Protein AF-A0A8J2TUI9-F1 (afdb_monomer_lite)

Structure (mmCIF, N/CA/C/O backbone):
data_AF-A0A8J2TUI9-F1
#
_entry.id   AF-A0A8J2TUI9-F1
#
loop_
_atom_site.group_PDB
_atom_site.id
_atom_site.type_symbol
_atom_site.label_atom_id
_atom_site.label_alt_id
_atom_site.label_comp_id
_atom_site.label_asym_id
_atom_site.label_entity_id
_atom_site.label_seq_id
_atom_site.pdbx_PDB_ins_code
_atom_site.Cartn_x
_atom_site.Cartn_y
_atom_site.Cartn_z
_atom_site.occupancy
_atom_site.B_iso_or_equiv
_atom_site.auth_seq_id
_atom_site.auth_comp_id
_atom_site.auth_asym_id
_atom_site.auth_atom_id
_atom_site.pdbx_PDB_model_num
ATOM 1 N N . MET A 1 1 ? 12.401 13.766 3.806 1.00 48.84 1 MET A N 1
ATOM 2 C CA . MET A 1 1 ? 11.128 13.957 4.540 1.00 48.84 1 MET A CA 1
ATOM 3 C C . MET A 1 1 ? 11.282 13.344 5.925 1.00 48.84 1 MET A C 1
AT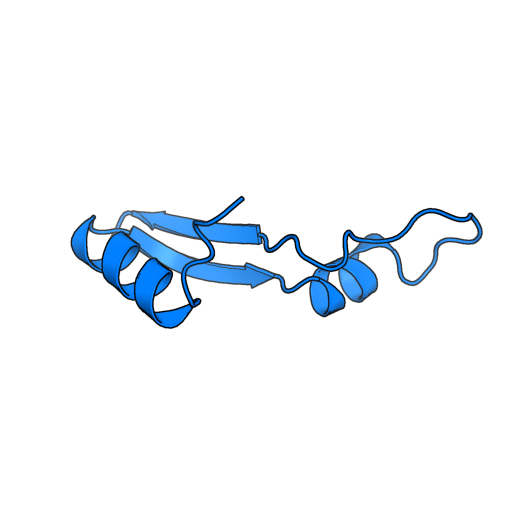OM 5 O O . MET A 1 1 ? 11.715 12.208 5.999 1.00 48.84 1 MET A O 1
ATOM 9 N N . LYS A 1 2 ? 11.011 14.086 7.008 1.00 54.16 2 LYS A N 1
ATOM 10 C CA . LYS A 1 2 ? 11.164 13.612 8.405 1.00 54.16 2 LYS A CA 1
ATOM 11 C C . LYS A 1 2 ? 9.882 13.006 9.003 1.00 54.16 2 LYS A C 1
ATOM 13 O O . LYS A 1 2 ? 9.820 12.781 10.202 1.00 54.16 2 LYS A O 1
ATOM 18 N N . SER A 1 3 ? 8.853 12.773 8.192 1.00 57.88 3 SER A N 1
ATOM 19 C CA . SER A 1 3 ? 7.559 12.279 8.662 1.00 57.88 3 SER A CA 1
ATOM 20 C C . SER A 1 3 ? 7.280 10.936 7.995 1.00 57.88 3 SER A C 1
ATOM 22 O O . SER A 1 3 ? 6.570 10.853 7.000 1.00 57.88 3 SER A O 1
ATOM 24 N N . CYS A 1 4 ? 7.945 9.897 8.498 1.00 70.81 4 CYS A N 1
ATOM 25 C CA . CYS A 1 4 ? 7.626 8.513 8.171 1.00 70.81 4 CYS A CA 1
ATOM 26 C C . CYS A 1 4 ? 6.876 7.949 9.373 1.00 70.81 4 CYS A C 1
ATOM 28 O O . CYS A 1 4 ? 7.484 7.686 10.409 1.00 70.81 4 CYS A O 1
ATOM 30 N N . PHE A 1 5 ? 5.559 7.819 9.253 1.00 84.38 5 PHE A N 1
ATOM 31 C CA . PHE A 1 5 ? 4.755 7.179 10.283 1.00 84.38 5 PHE A CA 1
ATOM 32 C C . PHE A 1 5 ? 4.813 5.661 10.100 1.00 84.38 5 PHE A C 1
ATOM 34 O O . PHE A 1 5 ? 4.673 5.183 8.967 1.00 84.38 5 PHE A O 1
ATOM 41 N N . PRO A 1 6 ? 4.999 4.878 11.175 1.00 89.25 6 PRO A N 1
ATOM 42 C CA . PRO A 1 6 ? 4.821 3.441 11.093 1.00 89.25 6 PRO A CA 1
ATOM 43 C C . PRO A 1 6 ? 3.371 3.126 10.707 1.00 89.25 6 PRO A C 1
ATOM 45 O O . PRO A 1 6 ? 2.437 3.853 11.050 1.00 89.25 6 PRO A O 1
ATOM 48 N N . TYR A 1 7 ? 3.168 2.005 10.016 1.00 89.88 7 TYR A N 1
ATOM 49 C CA . TYR A 1 7 ? 1.838 1.577 9.571 1.00 89.88 7 TYR A CA 1
ATOM 50 C C . TYR A 1 7 ? 0.814 1.515 10.717 1.00 89.88 7 TYR A C 1
ATOM 52 O O . TYR A 1 7 ? -0.342 1.887 10.537 1.00 89.88 7 TYR A O 1
ATOM 60 N N . SER A 1 8 ? 1.245 1.093 11.910 1.00 91.75 8 SER A N 1
ATOM 61 C CA . SER A 1 8 ? 0.408 1.048 13.113 1.00 91.75 8 SER A CA 1
ATOM 62 C C . SER A 1 8 ? -0.137 2.420 13.514 1.00 91.75 8 SER A C 1
ATOM 64 O O . SER A 1 8 ? -1.289 2.520 13.933 1.00 91.75 8 SER A O 1
ATOM 66 N N . GLU A 1 9 ? 0.656 3.478 13.356 1.00 94.06 9 GLU A N 1
ATOM 67 C CA . GLU A 1 9 ? 0.239 4.842 13.674 1.00 94.06 9 GLU A CA 1
ATOM 68 C C . GLU A 1 9 ? -0.738 5.377 12.626 1.00 94.06 9 GLU A C 1
ATOM 70 O O . GLU A 1 9 ? -1.794 5.891 12.993 1.00 94.06 9 GLU A O 1
ATOM 75 N N . ILE A 1 10 ? -0.466 5.157 11.332 1.00 92.75 10 ILE A N 1
ATOM 76 C CA . ILE A 1 10 ? -1.411 5.508 10.257 1.00 92.75 10 ILE A CA 1
ATOM 77 C C . ILE A 1 10 ? -2.747 4.786 10.445 1.00 92.75 10 ILE A C 1
ATOM 79 O O . ILE A 1 10 ? -3.799 5.417 10.343 1.00 92.75 10 ILE A O 1
ATOM 83 N N . LYS A 1 11 ? -2.718 3.489 10.772 1.00 93.56 11 LYS A N 1
ATOM 84 C CA . LYS A 1 11 ? -3.927 2.715 11.066 1.00 93.56 11 LYS A CA 1
ATOM 85 C C . LYS A 1 11 ? -4.733 3.359 12.196 1.00 93.56 11 LYS A C 1
ATOM 87 O O . LYS A 1 11 ? -5.924 3.594 12.024 1.00 93.56 11 LYS A O 1
ATOM 92 N N . GLY A 1 12 ? -4.083 3.711 13.306 1.00 94.88 12 GLY A N 1
ATOM 93 C CA . GLY A 1 12 ? -4.749 4.363 14.434 1.00 94.88 12 GLY A CA 1
ATOM 94 C C . GLY A 1 12 ? -5.311 5.751 14.101 1.00 94.88 12 GLY A C 1
ATOM 95 O O . GLY A 1 12 ? -6.390 6.101 14.576 1.00 94.88 12 GLY A O 1
ATOM 96 N N . ILE A 1 13 ? -4.612 6.546 13.282 1.00 94.69 13 ILE A N 1
ATOM 97 C CA . ILE A 1 13 ? -5.098 7.858 12.821 1.00 94.69 13 ILE A CA 1
ATOM 98 C C . ILE A 1 13 ? -6.359 7.688 11.965 1.00 94.69 13 ILE A C 1
ATOM 100 O O . ILE A 1 13 ? -7.360 8.356 12.217 1.00 94.69 13 ILE A O 1
ATOM 104 N N . LEU A 1 14 ? -6.335 6.765 11.000 1.00 94.69 14 LEU A N 1
ATOM 105 C CA . LEU A 1 14 ? -7.474 6.498 10.119 1.00 94.69 14 LEU A CA 1
ATOM 106 C C . LEU A 1 14 ? -8.683 5.964 10.898 1.00 94.69 14 LEU A C 1
ATOM 108 O O . LEU A 1 14 ? -9.788 6.480 10.728 1.00 94.69 14 LEU A O 1
ATOM 112 N N . GLU A 1 15 ? -8.472 5.019 11.819 1.00 95.06 15 GLU A N 1
ATOM 113 C CA . GLU A 1 15 ? -9.540 4.478 12.670 1.00 95.06 15 GLU A CA 1
ATOM 114 C C . GLU A 1 15 ? -10.210 5.571 13.515 1.00 95.06 15 GLU A C 1
ATOM 116 O O . GLU A 1 15 ? -11.441 5.627 13.587 1.00 95.06 15 GLU A O 1
ATOM 121 N N . LYS A 1 16 ? -9.429 6.495 14.096 1.00 96.50 16 LYS A N 1
ATOM 122 C CA . LYS A 1 16 ? -9.959 7.656 14.839 1.00 96.50 16 LYS A CA 1
ATOM 123 C C . LYS A 1 16 ? -10.774 8.603 13.959 1.00 96.50 16 LYS A C 1
ATOM 125 O O . LYS A 1 16 ? -11.686 9.258 14.456 1.00 96.50 16 LYS A O 1
ATOM 130 N N . SER A 1 17 ? -10.472 8.670 12.665 1.00 95.75 17 SER A N 1
ATOM 131 C CA . SER A 1 17 ? -11.247 9.425 11.675 1.00 95.75 17 SER A CA 1
ATOM 132 C C . SER A 1 17 ? -12.461 8.659 11.127 1.00 95.75 17 SER A C 1
ATOM 134 O O . SER A 1 17 ? -13.123 9.151 10.215 1.00 95.75 17 SER A O 1
ATOM 136 N N . GLY A 1 18 ? -12.777 7.473 11.660 1.00 96.94 18 GLY A N 1
ATOM 137 C CA . GLY A 1 18 ? -13.883 6.642 11.176 1.00 96.94 18 GLY A CA 1
ATOM 138 C C . GLY A 1 18 ? -13.600 5.975 9.828 1.00 96.94 18 GLY A C 1
ATOM 139 O O . GLY A 1 18 ? -14.537 5.608 9.120 1.00 96.94 18 GLY A O 1
ATOM 140 N N . LEU A 1 19 ? -12.324 5.838 9.460 1.00 97.56 19 LEU A N 1
ATOM 141 C CA . LEU A 1 19 ? -11.870 5.159 8.252 1.00 97.56 19 LEU A CA 1
ATOM 142 C C . LEU A 1 19 ? -11.267 3.799 8.621 1.00 97.56 19 LEU A C 1
ATOM 144 O O . LEU A 1 19 ? -10.476 3.686 9.555 1.00 97.56 19 LEU A O 1
ATOM 148 N N . LEU A 1 20 ? -11.613 2.764 7.864 1.00 96.06 20 LEU A N 1
ATOM 149 C CA . LEU A 1 20 ? -11.077 1.415 8.014 1.00 96.06 20 LEU A CA 1
ATOM 150 C C . LEU A 1 20 ? -10.191 1.088 6.817 1.00 96.06 20 LEU A C 1
ATOM 152 O O . LEU A 1 20 ? -10.589 1.300 5.675 1.00 96.06 20 LEU A O 1
ATOM 156 N N . ILE A 1 21 ? -8.996 0.555 7.071 1.00 95.56 21 ILE A N 1
ATOM 157 C CA . ILE A 1 21 ? -8.105 0.083 6.006 1.00 95.56 21 ILE A CA 1
ATOM 158 C C . ILE A 1 21 ? -8.64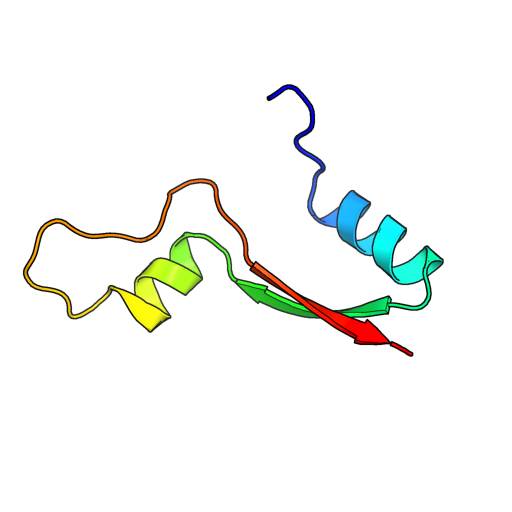8 -1.242 5.466 1.00 95.56 21 ILE A C 1
ATOM 160 O O . ILE A 1 21 ? -8.683 -2.237 6.190 1.00 95.56 21 ILE A O 1
ATOM 164 N N . TYR A 1 22 ? -9.041 -1.247 4.195 1.00 95.88 22 TYR A N 1
ATOM 165 C CA . TYR A 1 22 ? -9.448 -2.447 3.465 1.00 95.88 22 TYR A CA 1
ATOM 166 C C . TYR A 1 22 ? -8.241 -3.156 2.845 1.00 95.88 22 TYR A C 1
ATOM 168 O O . TYR A 1 22 ? -8.136 -4.379 2.894 1.00 95.88 22 TYR A O 1
ATOM 176 N N . GLU A 1 23 ? -7.297 -2.383 2.304 1.00 95.88 23 GLU A N 1
ATOM 177 C CA . GLU A 1 23 ? -6.115 -2.923 1.641 1.00 95.88 23 GLU A CA 1
ATOM 178 C C . GLU A 1 23 ? -4.872 -2.075 1.915 1.00 95.88 23 GLU A C 1
ATOM 180 O O . GLU A 1 23 ? -4.917 -0.843 1.953 1.00 95.88 23 GLU A O 1
ATOM 185 N N . HIS A 1 24 ? -3.740 -2.764 2.065 1.00 95.75 24 HIS A N 1
ATOM 186 C CA . HIS A 1 24 ? -2.410 -2.170 2.117 1.00 95.75 24 HIS A CA 1
ATOM 187 C C . HIS A 1 24 ? -1.484 -2.872 1.123 1.00 95.75 24 HIS A C 1
ATOM 189 O O . HIS A 1 24 ? -1.189 -4.071 1.250 1.00 95.75 24 HIS A O 1
ATOM 195 N N . LEU A 1 25 ? -1.006 -2.103 0.147 1.00 96.94 25 LEU A N 1
ATOM 196 C CA . LEU A 1 25 ? -0.032 -2.539 -0.843 1.00 96.94 25 LEU A CA 1
ATOM 197 C C . LEU A 1 25 ? 1.352 -2.012 -0.459 1.00 96.94 25 LEU A C 1
ATOM 199 O O . LEU A 1 25 ? 1.608 -0.807 -0.482 1.00 96.94 25 LEU A O 1
ATOM 203 N N . SER A 1 26 ? 2.241 -2.933 -0.085 1.00 95.75 26 SER A N 1
ATOM 204 C CA . SER A 1 26 ? 3.667 -2.662 0.108 1.00 95.75 26 SER A CA 1
ATOM 205 C C . SER A 1 26 ? 4.392 -2.510 -1.234 1.00 95.75 26 SER A C 1
ATOM 207 O O . SER A 1 26 ? 3.915 -3.064 -2.224 1.00 95.75 26 SER A O 1
ATOM 209 N N . PRO A 1 27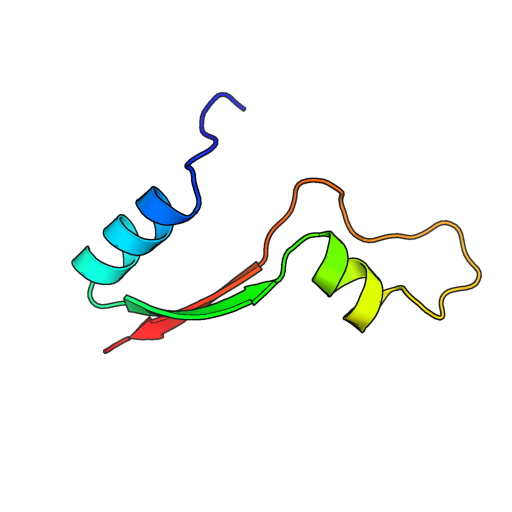 ? 5.577 -1.872 -1.271 1.00 96.06 27 PRO A N 1
ATOM 210 C CA . PRO A 1 27 ? 6.438 -1.827 -2.455 1.00 96.06 27 PRO A CA 1
ATOM 211 C C . PRO A 1 27 ? 6.593 -3.186 -3.147 1.00 96.06 27 PRO A C 1
ATOM 213 O O . PRO A 1 27 ? 6.399 -3.302 -4.351 1.00 96.06 27 PRO A O 1
ATOM 216 N N . SER A 1 28 ? 6.832 -4.246 -2.367 1.00 96.94 28 SER A N 1
ATOM 217 C CA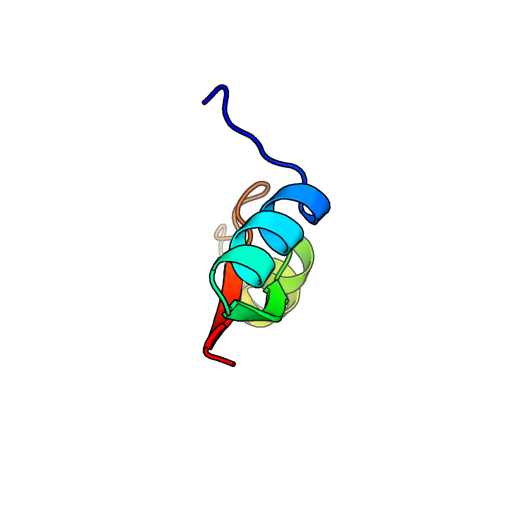 . SER A 1 28 ? 6.935 -5.619 -2.871 1.00 96.94 28 SER A CA 1
ATOM 218 C C . SER A 1 28 ? 5.635 -6.142 -3.490 1.00 96.94 28 SER A C 1
ATOM 220 O O . SER A 1 28 ? 5.668 -6.763 -4.548 1.00 96.94 28 SER A O 1
ATOM 222 N N . LYS A 1 29 ? 4.474 -5.866 -2.881 1.00 97.56 29 LYS A N 1
ATOM 223 C CA . LYS A 1 29 ? 3.177 -6.236 -3.466 1.00 97.56 29 LYS A CA 1
ATOM 224 C C . LYS A 1 29 ? 2.901 -5.455 -4.746 1.00 97.56 29 LYS A C 1
ATOM 226 O O . LYS A 1 29 ? 2.414 -6.041 -5.700 1.00 97.56 29 LYS A O 1
ATOM 231 N N . ILE A 1 30 ? 3.224 -4.161 -4.780 1.00 97.69 30 ILE A N 1
ATOM 232 C CA . ILE A 1 30 ? 3.064 -3.320 -5.974 1.00 97.69 30 ILE A CA 1
ATOM 233 C C . ILE A 1 30 ? 3.950 -3.859 -7.102 1.00 97.69 30 ILE A C 1
ATOM 235 O O . ILE A 1 30 ? 3.472 -4.015 -8.224 1.00 97.69 30 ILE A O 1
ATOM 239 N N . GLN A 1 31 ? 5.207 -4.195 -6.800 1.00 97.44 31 GLN A N 1
ATOM 240 C CA . GLN A 1 31 ? 6.129 -4.796 -7.761 1.00 97.44 31 GLN A CA 1
ATOM 241 C C . GLN A 1 31 ? 5.543 -6.083 -8.347 1.00 97.44 31 GLN A C 1
ATOM 243 O O . GLN A 1 31 ? 5.472 -6.218 -9.566 1.00 97.44 31 GLN A O 1
ATOM 248 N N . ASN A 1 32 ? 5.062 -6.986 -7.495 1.00 97.19 32 ASN A N 1
ATOM 249 C CA . ASN A 1 32 ? 4.519 -8.265 -7.946 1.00 97.19 32 ASN A CA 1
ATOM 250 C C . ASN A 1 32 ? 3.221 -8.091 -8.754 1.00 97.19 32 ASN A C 1
ATOM 252 O O . ASN A 1 32 ? 3.065 -8.687 -9.810 1.00 97.19 32 ASN A O 1
ATOM 256 N N . LEU A 1 33 ? 2.300 -7.234 -8.306 1.00 96.56 33 LEU A N 1
ATOM 257 C CA . LEU A 1 33 ? 0.997 -7.074 -8.961 1.00 96.56 33 LEU A CA 1
ATOM 258 C C . LEU A 1 33 ? 1.078 -6.328 -10.299 1.00 96.56 33 LEU A C 1
ATOM 260 O O . LEU A 1 33 ? 0.307 -6.631 -11.207 1.00 96.56 33 LEU A O 1
ATOM 264 N N . TYR A 1 34 ? 1.974 -5.344 -10.423 1.00 95.94 34 TYR A N 1
ATOM 265 C CA . TYR A 1 34 ? 1.947 -4.403 -11.552 1.00 95.94 34 TYR A CA 1
ATOM 266 C C . TYR A 1 34 ? 3.220 -4.389 -12.404 1.00 95.94 34 TYR A C 1
ATOM 268 O O . TYR A 1 34 ? 3.184 -3.899 -13.535 1.00 95.94 34 TYR A O 1
ATOM 276 N N . PHE A 1 35 ? 4.341 -4.908 -11.895 1.00 96.56 35 PHE A N 1
ATOM 277 C CA . PHE A 1 35 ? 5.646 -4.800 -12.556 1.00 96.56 35 PHE A CA 1
ATOM 278 C C . PHE A 1 35 ? 6.340 -6.150 -12.811 1.00 96.56 35 PHE A C 1
ATOM 280 O O . PHE A 1 35 ? 7.318 -6.171 -13.551 1.00 96.56 35 PHE A O 1
ATOM 287 N N . GLU A 1 36 ? 5.836 -7.271 -12.280 1.00 94.75 36 GLU A N 1
ATOM 288 C CA . GLU A 1 36 ? 6.482 -8.598 -12.356 1.00 94.75 36 GLU A CA 1
ATOM 289 C C . GLU A 1 36 ? 6.816 -9.049 -13.785 1.00 94.75 36 GLU A C 1
ATOM 291 O O . GLU A 1 36 ? 7.874 -9.622 -14.023 1.00 94.75 36 GLU A O 1
ATOM 296 N N . ASN A 1 37 ? 5.950 -8.746 -14.754 1.00 95.19 37 ASN A N 1
ATOM 297 C CA . ASN A 1 37 ? 6.098 -9.204 -16.140 1.00 95.19 37 ASN A CA 1
ATOM 298 C C . ASN A 1 37 ? 6.636 -8.130 -17.096 1.00 95.19 37 ASN A C 1
ATOM 300 O O . ASN A 1 37 ? 6.541 -8.273 -18.321 1.00 95.19 37 ASN A O 1
ATOM 304 N N . ARG A 1 38 ? 7.178 -7.030 -16.567 1.00 94.75 38 ARG A N 1
ATOM 305 C CA . ARG A 1 38 ? 7.794 -5.999 -17.406 1.00 94.75 38 ARG A CA 1
ATOM 306 C C . ARG A 1 38 ? 9.161 -6.458 -17.904 1.00 94.75 38 ARG A C 1
ATOM 308 O O . ARG A 1 38 ? 9.895 -7.154 -17.215 1.00 94.75 38 ARG A O 1
ATOM 315 N N . LYS A 1 39 ? 9.501 -6.043 -19.126 1.00 95.00 39 LYS A N 1
ATOM 316 C CA . LYS A 1 39 ? 10.808 -6.298 -19.763 1.00 95.00 39 LYS A CA 1
ATOM 317 C C . LYS A 1 39 ? 11.655 -5.032 -19.909 1.00 95.00 39 LYS A C 1
ATOM 319 O O . LYS A 1 39 ? 12.687 -5.059 -20.571 1.00 95.00 39 LYS A O 1
ATOM 324 N N . ASP A 1 40 ? 11.185 -3.923 -19.351 1.00 96.00 40 ASP A N 1
ATOM 325 C CA . ASP A 1 40 ? 11.885 -2.644 -19.331 1.00 96.00 40 ASP A CA 1
ATOM 326 C C . ASP A 1 40 ? 12.476 -2.363 -17.942 1.00 96.00 40 ASP A C 1
ATOM 328 O O . ASP A 1 40 ? 12.455 -3.211 -17.055 1.00 96.00 40 ASP A O 1
ATOM 332 N N . TYR A 1 41 ? 13.051 -1.174 -17.770 1.00 94.75 41 TYR A N 1
ATOM 333 C CA . TYR A 1 41 ? 13.742 -0.766 -16.547 1.00 94.75 41 TYR A CA 1
ATOM 334 C C . TYR A 1 41 ? 12.806 -0.200 -15.464 1.00 94.75 41 TYR A C 1
ATOM 336 O O . TYR A 1 41 ? 13.289 0.309 -14.453 1.00 94.75 41 TYR A O 1
ATOM 344 N N . LEU A 1 42 ? 11.485 -0.209 -15.676 1.00 96.62 42 LEU A N 1
ATOM 345 C CA . LEU A 1 42 ? 10.538 0.392 -14.739 1.00 96.62 42 LEU A CA 1
ATOM 346 C C . LEU A 1 42 ? 10.155 -0.600 -13.635 1.00 96.62 42 LEU A C 1
ATOM 348 O O . LEU A 1 42 ? 9.839 -1.759 -13.901 1.00 96.62 42 LEU A O 1
ATOM 352 N N . SER A 1 43 ? 10.114 -0.115 -12.394 1.00 96.56 43 SER A N 1
ATOM 353 C CA . SER A 1 43 ? 9.747 -0.881 -11.200 1.00 96.56 43 SER A CA 1
ATOM 354 C C . SER A 1 43 ? 8.841 -0.068 -10.278 1.00 96.56 43 SER A C 1
ATO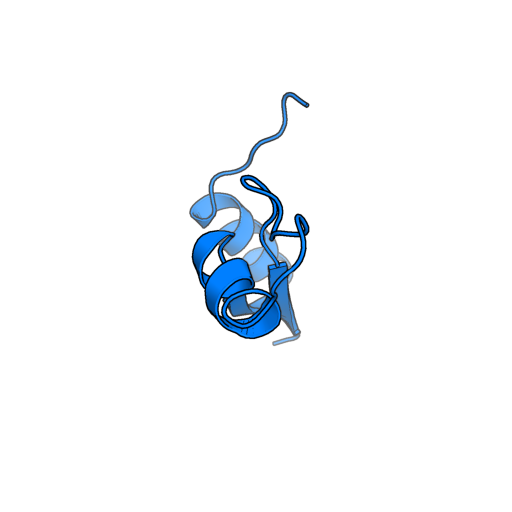M 356 O O . SER A 1 43 ? 8.711 1.154 -10.412 1.00 96.56 43 SER A O 1
ATOM 358 N N . ALA A 1 44 ? 8.239 -0.739 -9.299 1.00 96.75 44 ALA A N 1
ATOM 359 C CA . ALA A 1 44 ? 7.612 -0.051 -8.182 1.00 96.75 44 ALA A CA 1
ATOM 360 C C . ALA A 1 44 ? 8.661 0.754 -7.393 1.00 96.75 44 ALA A C 1
ATOM 362 O O . ALA A 1 44 ? 9.827 0.365 -7.297 1.00 96.75 44 ALA A O 1
ATOM 363 N N . PHE A 1 45 ? 8.238 1.872 -6.800 1.00 95.75 45 PHE A N 1
ATOM 364 C CA . PHE A 1 45 ? 9.090 2.643 -5.899 1.00 95.75 45 PHE A CA 1
ATOM 365 C C . PHE A 1 45 ? 9.334 1.879 -4.595 1.00 95.75 45 PHE A C 1
ATOM 367 O O . PHE A 1 45 ? 8.393 1.390 -3.973 1.00 95.75 45 PHE A O 1
ATOM 374 N N . GLU A 1 46 ? 10.583 1.864 -4.131 1.00 93.75 46 GLU A N 1
ATOM 375 C CA . GLU A 1 46 ? 11.024 1.097 -2.955 1.00 93.75 46 GLU A CA 1
ATOM 376 C C . GLU A 1 46 ? 10.379 1.533 -1.630 1.00 93.75 46 GLU A C 1
ATOM 378 O O . GLU A 1 46 ? 10.370 0.772 -0.667 1.00 93.75 46 GLU A O 1
ATOM 383 N N . THR A 1 47 ? 9.841 2.754 -1.562 1.00 92.44 47 THR A N 1
ATOM 384 C CA . THR A 1 47 ? 9.372 3.377 -0.312 1.00 92.44 47 THR A CA 1
ATOM 385 C C . THR A 1 47 ? 7.923 3.863 -0.362 1.00 92.44 47 THR A C 1
ATOM 387 O O . THR A 1 47 ? 7.448 4.475 0.595 1.00 92.44 47 THR A O 1
ATOM 390 N N . ILE A 1 48 ? 7.194 3.588 -1.450 1.00 93.12 48 ILE A N 1
ATOM 391 C CA . ILE A 1 48 ? 5.798 4.014 -1.607 1.00 93.12 48 ILE A CA 1
ATOM 392 C C . ILE A 1 48 ? 4.848 2.876 -1.248 1.00 93.12 48 ILE A C 1
ATOM 394 O O . ILE A 1 48 ? 4.952 1.763 -1.755 1.00 93.12 48 ILE A O 1
ATOM 398 N N . HIS A 1 49 ? 3.882 3.190 -0.391 1.00 94.06 49 HIS A N 1
ATOM 399 C CA . HIS A 1 49 ? 2.804 2.292 -0.004 1.00 94.06 49 HIS A CA 1
ATOM 400 C C . HIS A 1 49 ? 1.464 2.890 -0.432 1.00 94.06 49 HIS A C 1
ATOM 402 O O . HIS A 1 49 ? 1.225 4.077 -0.210 1.00 94.06 49 HIS A O 1
ATOM 408 N N . TYR A 1 50 ? 0.569 2.064 -0.974 1.00 95.19 50 TYR A N 1
ATOM 409 C CA . TYR A 1 50 ? -0.823 2.455 -1.210 1.00 95.19 50 TYR A CA 1
ATOM 410 C C . TYR A 1 50 ? -1.723 1.872 -0.125 1.00 95.19 50 TYR A C 1
ATOM 412 O O . TYR A 1 50 ? -1.578 0.710 0.262 1.00 95.19 50 TYR A O 1
ATOM 420 N N . VAL A 1 51 ? -2.653 2.686 0.368 1.00 95.00 51 VAL A N 1
ATOM 421 C CA . VAL A 1 51 ? -3.645 2.290 1.370 1.00 95.00 51 VAL A CA 1
ATOM 422 C C . VAL A 1 51 ? -5.023 2.638 0.832 1.00 95.00 51 VAL A C 1
ATOM 424 O O . VAL A 1 51 ? -5.306 3.803 0.560 1.00 95.00 51 VAL A O 1
ATOM 427 N N . HIS A 1 52 ? -5.879 1.630 0.698 1.00 95.88 52 HIS A N 1
ATOM 428 C CA . HIS A 1 52 ? -7.294 1.825 0.415 1.00 95.88 52 HIS A CA 1
ATOM 429 C C . HIS A 1 52 ? -8.046 1.813 1.744 1.00 95.88 52 H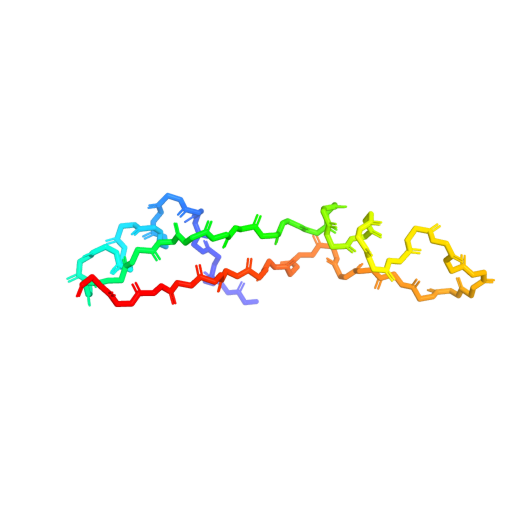IS A C 1
ATOM 431 O O . HIS A 1 52 ? -8.108 0.787 2.425 1.00 95.88 52 HIS A O 1
ATOM 437 N N . ALA A 1 53 ? -8.595 2.966 2.118 1.00 96.81 53 ALA A N 1
ATOM 438 C CA . ALA A 1 53 ? -9.420 3.117 3.305 1.00 96.81 53 ALA A CA 1
ATOM 439 C C . ALA A 1 53 ? -10.857 3.481 2.925 1.00 96.81 53 ALA A C 1
ATOM 441 O O . ALA A 1 53 ? -11.084 4.268 2.006 1.00 96.81 53 ALA A O 1
ATOM 442 N N . VAL A 1 54 ? -11.818 2.924 3.655 1.00 97.00 54 VAL A N 1
ATOM 443 C CA . VAL A 1 54 ? -13.254 3.146 3.459 1.00 97.00 54 VAL A CA 1
ATOM 444 C C . VAL A 1 54 ? -13.860 3.762 4.712 1.00 97.00 54 VAL A C 1
ATOM 446 O O . VAL A 1 54 ? -13.411 3.486 5.824 1.00 97.00 54 VAL A O 1
ATOM 449 N N . LYS A 1 55 ? -14.879 4.608 4.552 1.00 96.06 55 LYS A N 1
ATOM 450 C CA . LYS A 1 55 ? -15.623 5.153 5.691 1.00 96.06 55 LYS A CA 1
ATOM 451 C C . LYS A 1 55 ? -16.464 4.051 6.332 1.00 96.06 55 LYS A C 1
ATOM 453 O O . LYS A 1 55 ? -17.124 3.303 5.614 1.00 96.06 55 LYS A O 1
ATOM 458 N N . LYS A 1 56 ? -16.390 3.961 7.660 1.00 86.88 56 LYS A N 1
ATOM 459 C CA . LYS A 1 56 ? -17.217 3.065 8.469 1.00 86.88 56 LYS A CA 1
ATOM 460 C C . LYS A 1 56 ? -18.700 3.412 8.359 1.00 86.88 56 LYS A C 1
ATOM 462 O O . LYS A 1 56 ? -19.018 4.621 8.255 1.00 86.88 56 LYS A O 1
#

pLDDT: mean 92.31, std 10.09, range [48.84, 97.69]

Secondary structure (DSSP, 8-state):
------HHHHHHHHHHTTEEEEEEE-HHHHIIIIITT--SS----TT--EEEEEE-

Organism: NCBI:txid1245525

Foldseek 3Di:
DPDDDDPVVVQVVQVVVQKHWPDKAAQVNCQVPPPVPDPDPDGRDNHDMDTDIDHD

Radius of gyration: 13.85 Å; chains: 1; bounding box: 31×23×35 Å

Sequence (56 aa):
MKSCFPYSEIKGILEKSGLLIYEHLSPSKIQNLYFENRKDYLSAFETIHYVHAVKK